Protein AF-A0A7J8W1J1-F1 (afdb_monomer)

Foldseek 3Di:
DVCVVPVPPPDDDDPVVVVVVVVVVVVVVVVVVVVVVVVVVVVVVVVVVVVVVVVVVVVVVVPPPDPPPPPPPPPPPPPPPDD

Sequence (83 aa):
MLEQVLPHSMLKAKPNLESRIKTLKRDWAIVYDMDRAIEKYAQTATDIIKEINVEDIATANNLKEGNNYHECENDVSLDEMDV

Radius of gyration: 38.27 Å; Cα contacts (8 Å, |Δi|>4): 13; chains: 1; bounding box: 87×14×105 Å

Secondary structure (DSSP, 8-state):
-HHHHSTTS-----HHHHHHHHHHHHHHHHHHHHHHHHHHHHHHHHHHHHHHHHHHHHHHTTSSS------------------

Mean predicted aligned error: 16.18 Å

Organism: NCBI:txid34286

Solvent-accessible surface area (backbone atoms only — not comparable to full-atom values): 5277 Å² total; per-residue (Å²): 111,60,48,76,78,40,68,85,68,80,54,79,68,54,71,76,51,50,53,49,53,55,50,52,56,51,56,50,50,54,53,54,52,50,54,55,50,53,53,50,53,55,51,52,53,50,52,52,53,52,52,51,60,54,53,54,54,61,54,59,70,68,71,77,80,82,80,81,75,77,76,78,77,78,82,80,77,80,74,80,79,83,130

Structure (mmCIF, N/CA/C/O backbone):
data_AF-A0A7J8W1J1-F1
#
_entry.id   AF-A0A7J8W1J1-F1
#
loop_
_atom_site.group_PDB
_atom_site.id
_atom_site.type_symbol
_atom_site.label_atom_id
_atom_site.label_alt_id
_atom_site.label_comp_id
_atom_site.label_asym_id
_atom_site.label_entity_id
_atom_site.label_seq_id
_atom_site.pdbx_PDB_ins_code
_atom_site.Cartn_x
_atom_site.Cartn_y
_atom_site.Cartn_z
_atom_site.occupancy
_atom_site.B_iso_or_equiv
_atom_site.auth_seq_id
_atom_site.auth_comp_id
_atom_site.auth_asym_id
_atom_site.auth_atom_id
_atom_site.pdbx_PDB_model_num
ATOM 1 N N . MET A 1 1 ? -16.840 5.391 18.071 1.00 74.25 1 MET A N 1
ATOM 2 C CA . MET A 1 1 ? -16.488 5.523 16.631 1.00 74.25 1 MET A CA 1
ATOM 3 C C . MET A 1 1 ? -17.337 4.623 15.740 1.00 74.25 1 MET A C 1
ATOM 5 O O . MET A 1 1 ? -17.780 5.085 14.698 1.00 74.25 1 MET A O 1
ATOM 9 N N . LEU A 1 2 ? -17.582 3.363 16.118 1.00 72.81 2 LEU A N 1
ATOM 10 C CA . LEU A 1 2 ? -18.368 2.440 15.284 1.00 72.81 2 LEU A CA 1
ATOM 11 C C . LEU A 1 2 ? -19.842 2.870 15.167 1.00 72.81 2 LEU A C 1
ATOM 13 O O . LEU A 1 2 ? -20.407 2.856 14.083 1.00 72.81 2 LEU A O 1
ATOM 17 N N . GLU A 1 3 ? -20.408 3.370 16.265 1.00 74.50 3 GLU A N 1
ATOM 18 C CA . GLU A 1 3 ? -21.774 3.909 16.348 1.00 74.50 3 GLU A CA 1
ATOM 19 C C . GLU A 1 3 ? -21.961 5.199 15.517 1.00 74.50 3 GLU A C 1
ATOM 21 O O . GLU A 1 3 ? -23.069 5.523 15.125 1.00 74.50 3 GLU A O 1
ATOM 26 N N . GLN A 1 4 ? -20.884 5.923 15.180 1.00 81.06 4 GLN A N 1
ATOM 27 C CA . GLN A 1 4 ? -20.949 7.066 14.251 1.00 81.06 4 GLN A CA 1
ATOM 28 C C . GLN A 1 4 ? -20.877 6.629 12.783 1.00 81.06 4 GLN A C 1
ATOM 30 O O . GLN A 1 4 ? -21.458 7.274 11.919 1.00 81.06 4 GLN A O 1
ATOM 35 N N . VAL A 1 5 ? -20.146 5.547 12.497 1.00 80.62 5 VAL A N 1
ATOM 36 C CA . VAL A 1 5 ? -20.001 4.997 11.139 1.00 80.62 5 VAL A CA 1
ATOM 37 C C . VAL A 1 5 ? -21.227 4.160 10.757 1.00 80.62 5 VAL A C 1
ATOM 39 O O . VAL A 1 5 ? -21.604 4.126 9.591 1.00 80.62 5 VAL A O 1
ATOM 42 N N . LEU A 1 6 ? -21.866 3.504 11.731 1.00 82.69 6 LEU A N 1
ATOM 43 C CA . LEU A 1 6 ? -23.046 2.653 11.551 1.00 82.69 6 LEU A CA 1
ATOM 44 C C . LEU A 1 6 ? -24.085 2.901 12.667 1.00 82.69 6 LEU A C 1
ATOM 46 O O . LEU A 1 6 ? -24.311 2.018 13.503 1.00 82.69 6 LEU A O 1
ATOM 50 N N . PRO A 1 7 ? -24.749 4.071 12.682 1.00 79.19 7 PRO A N 1
ATOM 51 C CA . PRO A 1 7 ? -25.626 4.498 13.782 1.00 79.19 7 PRO A CA 1
ATOM 52 C C . PRO A 1 7 ? -26.862 3.623 13.999 1.00 79.19 7 PRO A C 1
ATOM 54 O O . PRO A 1 7 ? -27.378 3.555 15.110 1.00 79.19 7 PRO A O 1
ATOM 57 N N . HIS A 1 8 ? -27.312 2.895 12.977 1.00 87.12 8 HIS A N 1
ATOM 58 C CA . HIS A 1 8 ? -28.495 2.029 13.065 1.00 87.12 8 HIS A CA 1
ATOM 59 C C . HIS A 1 8 ? -28.168 0.550 13.283 1.00 87.12 8 HIS A C 1
ATOM 61 O O . HIS A 1 8 ? -29.073 -0.268 13.397 1.00 87.12 8 HIS A O 1
ATOM 67 N N . SER A 1 9 ? -26.885 0.189 13.362 1.00 82.94 9 SER A N 1
ATOM 68 C CA . SER A 1 9 ? -26.478 -1.213 13.516 1.00 82.94 9 SER A CA 1
ATOM 69 C C . SER A 1 9 ? -26.707 -1.772 14.923 1.00 82.94 9 SER A C 1
ATOM 71 O O . SER A 1 9 ? -26.583 -2.976 15.119 1.00 82.94 9 SER A O 1
ATOM 73 N N . MET A 1 10 ? -26.997 -0.913 15.914 1.00 82.00 10 MET A N 1
ATOM 74 C CA . MET A 1 10 ? -27.026 -1.254 17.348 1.00 82.00 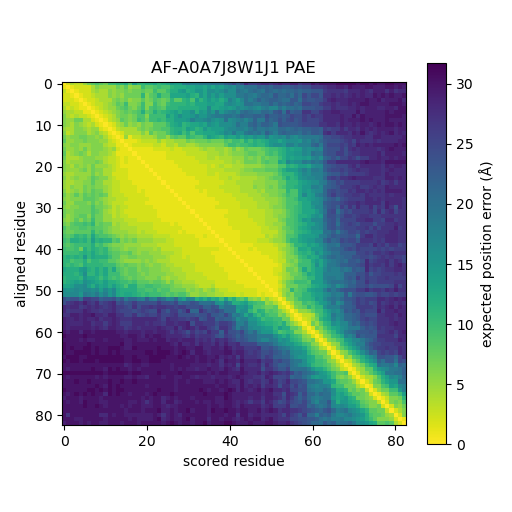10 MET A CA 1
ATOM 75 C C . MET A 1 10 ? -25.714 -1.887 17.866 1.00 82.00 10 MET A C 1
ATOM 77 O O . MET A 1 10 ? -25.655 -2.381 18.993 1.00 82.00 10 MET A O 1
ATOM 81 N N . LEU A 1 11 ? -24.639 -1.859 17.068 1.00 78.75 11 LEU A N 1
ATOM 82 C CA . LEU A 1 11 ? -23.344 -2.431 17.412 1.00 78.75 11 LEU A CA 1
ATOM 83 C C . LEU A 1 11 ? -22.548 -1.438 18.258 1.00 78.75 11 LEU A C 1
ATOM 85 O O . LEU A 1 11 ? -21.979 -0.469 17.754 1.00 78.75 11 LEU A O 1
ATOM 89 N N . LYS A 1 12 ? -22.444 -1.728 19.556 1.00 78.19 12 LYS A N 1
ATOM 90 C CA . LYS A 1 12 ? -21.482 -1.071 20.446 1.00 78.19 12 LYS A CA 1
ATOM 91 C C . LYS A 1 12 ? -20.225 -1.916 20.569 1.00 78.19 12 LYS A C 1
ATOM 93 O O . LYS A 1 12 ? -20.242 -3.020 21.109 1.00 78.19 12 LYS A O 1
ATOM 98 N N . ALA A 1 13 ? -19.113 -1.376 20.088 1.00 79.69 13 ALA A N 1
ATOM 99 C CA . ALA A 1 13 ? -17.808 -1.964 20.328 1.00 79.69 13 ALA A CA 1
ATOM 100 C C . ALA A 1 13 ? -17.323 -1.599 21.737 1.00 79.69 13 ALA A C 1
ATOM 102 O O . ALA A 1 13 ? -17.431 -0.454 22.175 1.00 7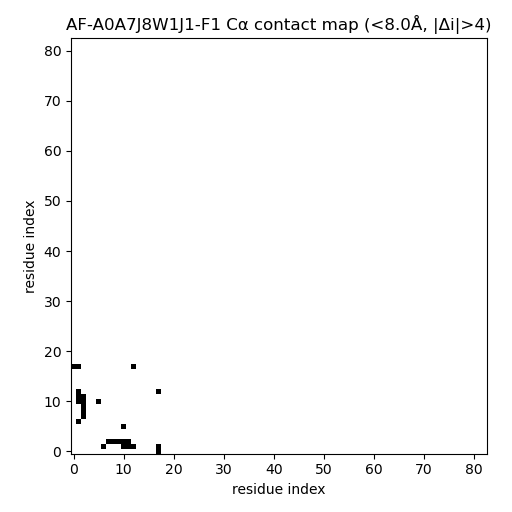9.69 13 ALA A O 1
ATOM 103 N N . LYS A 1 14 ? -16.749 -2.573 22.449 1.00 86.31 14 LYS A N 1
ATOM 104 C CA . LYS A 1 14 ? -16.015 -2.295 23.690 1.00 86.31 14 LYS A CA 1
ATOM 105 C C . LYS A 1 14 ? -14.816 -1.374 23.384 1.00 86.31 14 LYS A C 1
ATOM 107 O O . LYS A 1 14 ? -14.238 -1.502 22.301 1.00 86.31 14 LYS A O 1
ATOM 112 N N . PRO A 1 15 ? -14.371 -0.509 24.316 1.00 83.00 15 PRO A N 1
ATOM 113 C CA . PRO A 1 15 ? -13.285 0.447 24.058 1.00 83.00 15 PRO A CA 1
ATOM 114 C C . PRO A 1 15 ? -11.988 -0.188 23.527 1.00 83.00 15 PRO A C 1
ATOM 116 O O . PRO A 1 15 ? -11.328 0.364 22.649 1.00 83.00 15 PRO A O 1
ATOM 119 N N . ASN A 1 16 ? -11.647 -1.390 24.001 1.00 87.44 16 ASN A N 1
ATOM 120 C CA . ASN A 1 16 ? -10.485 -2.155 23.540 1.00 87.44 16 ASN A CA 1
ATOM 121 C C . ASN A 1 16 ? -10.634 -2.708 22.108 1.00 87.44 16 ASN A C 1
ATOM 123 O O . ASN A 1 16 ? -9.637 -3.012 21.461 1.00 87.44 16 ASN A O 1
ATOM 127 N N . LEU A 1 17 ? -11.863 -2.879 21.616 1.00 89.06 17 LEU A N 1
ATOM 128 C CA . LEU A 1 17 ? -12.136 -3.257 20.230 1.00 89.06 17 LEU A CA 1
ATOM 129 C C . LEU A 1 17 ? -12.105 -2.029 19.320 1.00 89.06 17 LEU A C 1
ATOM 131 O O . LEU A 1 17 ? -11.537 -2.105 18.234 1.00 89.06 17 LEU A O 1
ATOM 135 N N . GLU A 1 18 ? -12.639 -0.888 19.768 1.00 87.44 18 GLU A N 1
ATOM 136 C CA . GLU A 1 18 ? -12.562 0.363 19.002 1.00 87.44 18 GLU A CA 1
ATOM 137 C C . GLU A 1 18 ? -11.112 0.783 18.736 1.00 87.44 18 GLU A C 1
ATOM 139 O O . GLU A 1 18 ? -10.779 1.149 17.606 1.00 87.44 18 GLU A O 1
ATOM 144 N N . SER A 1 19 ? -10.233 0.683 19.740 1.00 89.50 19 SER A N 1
ATOM 145 C CA . SER A 1 19 ? -8.811 1.002 19.566 1.00 89.50 19 SER A CA 1
ATOM 146 C C . SER A 1 19 ? -8.134 0.071 18.555 1.00 89.50 19 SER A C 1
ATOM 148 O O . SER A 1 19 ? -7.430 0.551 17.668 1.00 89.50 19 SER A O 1
ATOM 150 N N . ARG A 1 20 ? -8.411 -1.239 18.618 1.00 94.31 20 ARG A N 1
ATOM 151 C CA . ARG A 1 20 ? -7.880 -2.233 17.670 1.00 94.31 20 ARG A CA 1
ATOM 152 C C . ARG A 1 20 ? -8.364 -1.993 16.243 1.00 94.31 20 ARG A C 1
ATOM 154 O O . ARG A 1 20 ? -7.548 -2.002 15.330 1.00 94.31 20 ARG A O 1
ATOM 161 N N . ILE A 1 21 ? -9.657 -1.726 16.048 1.00 91.31 21 ILE A N 1
ATOM 162 C CA . ILE A 1 21 ? -10.222 -1.396 14.728 1.00 91.31 21 ILE A CA 1
ATOM 163 C C . ILE A 1 21 ? -9.556 -0.136 14.166 1.00 91.31 21 ILE A C 1
ATOM 165 O O . ILE A 1 21 ? -9.223 -0.079 12.983 1.00 91.31 21 ILE A O 1
ATOM 169 N N . LYS A 1 22 ? -9.321 0.872 15.013 1.00 90.38 22 LYS A N 1
ATOM 170 C CA . LYS A 1 22 ? -8.654 2.112 14.606 1.00 90.38 22 LYS A CA 1
ATOM 171 C C . LYS A 1 22 ? -7.208 1.873 14.166 1.00 90.38 22 LYS A C 1
ATOM 173 O O . LYS A 1 22 ? -6.774 2.501 13.205 1.00 90.38 22 LYS A O 1
ATOM 178 N N . THR A 1 23 ? -6.470 1.004 14.857 1.00 95.88 23 THR A N 1
ATOM 179 C CA . THR A 1 23 ? -5.107 0.615 14.464 1.00 95.88 23 THR A CA 1
ATOM 180 C C . THR A 1 23 ? -5.121 -0.162 13.152 1.00 95.88 23 THR A C 1
ATOM 182 O O . THR A 1 23 ? -4.499 0.281 12.196 1.00 95.88 23 THR A O 1
ATOM 185 N N . LEU A 1 24 ? -5.953 -1.204 13.043 1.00 96.38 24 LEU A N 1
ATOM 186 C CA . LEU A 1 24 ? -6.077 -2.008 11.821 1.00 96.38 24 LEU A CA 1
ATOM 187 C C . LEU A 1 24 ? -6.435 -1.168 10.592 1.00 96.38 24 LEU A C 1
ATOM 189 O O . LEU A 1 24 ? -5.886 -1.380 9.518 1.00 96.38 24 LEU A O 1
ATOM 193 N N . LYS A 1 25 ? -7.325 -0.180 10.741 1.00 95.25 25 LYS A N 1
ATOM 194 C CA . LYS A 1 25 ? -7.685 0.722 9.642 1.00 95.25 25 LYS A CA 1
ATOM 195 C C . LYS A 1 25 ? -6.494 1.557 9.152 1.00 95.25 25 LYS A C 1
ATOM 197 O O . LYS A 1 25 ? -6.423 1.852 7.963 1.00 95.25 25 LYS A O 1
ATOM 202 N N . ARG A 1 26 ? -5.589 1.963 10.049 1.00 96.38 26 ARG A N 1
ATOM 203 C CA . ARG A 1 26 ? -4.377 2.708 9.672 1.00 96.38 26 ARG A CA 1
ATOM 204 C C . ARG A 1 26 ? -3.363 1.800 8.997 1.00 96.38 26 ARG A C 1
ATOM 206 O O . ARG A 1 26 ? -2.871 2.161 7.938 1.00 96.38 26 ARG A O 1
ATOM 213 N N . ASP A 1 27 ? -3.118 0.629 9.570 1.00 97.94 27 ASP A N 1
ATOM 214 C CA . ASP A 1 27 ? -2.163 -0.334 9.017 1.00 97.94 27 ASP A CA 1
ATOM 215 C C . ASP A 1 27 ? -2.605 -0.796 7.622 1.00 97.94 27 ASP A C 1
ATOM 217 O O . ASP A 1 27 ? -1.803 -0.834 6.692 1.00 97.94 27 ASP A O 1
ATOM 221 N N . TRP A 1 28 ? -3.908 -1.038 7.439 1.00 98.00 28 TRP A N 1
ATOM 222 C CA . TRP A 1 28 ? -4.485 -1.355 6.133 1.00 98.00 28 TRP A CA 1
ATOM 223 C C . TRP A 1 28 ? -4.269 -0.244 5.103 1.00 98.00 28 TRP A C 1
ATOM 225 O O . TRP A 1 28 ? -3.936 -0.531 3.959 1.00 98.00 28 TRP A O 1
ATOM 235 N N . ALA A 1 29 ? -4.436 1.024 5.494 1.00 97.75 29 ALA A N 1
ATOM 236 C CA . ALA A 1 29 ? -4.200 2.145 4.587 1.00 97.75 29 ALA A CA 1
ATOM 237 C C . ALA A 1 29 ? -2.740 2.189 4.109 1.00 97.75 29 ALA A C 1
ATOM 239 O O . ALA A 1 29 ? -2.496 2.439 2.933 1.00 97.75 29 ALA A O 1
ATOM 240 N N . ILE A 1 30 ? -1.786 1.876 4.993 1.00 98.06 30 ILE A N 1
ATOM 241 C CA . ILE A 1 30 ? -0.360 1.808 4.646 1.00 98.06 30 ILE A CA 1
ATOM 242 C C . ILE A 1 30 ? -0.110 0.696 3.620 1.00 98.06 30 ILE A C 1
ATOM 244 O O . ILE A 1 30 ? 0.536 0.944 2.605 1.00 98.06 30 ILE A O 1
ATOM 248 N N . VAL A 1 31 ? -0.651 -0.506 3.848 1.00 98.06 31 VAL A N 1
ATOM 249 C CA . VAL A 1 31 ? -0.532 -1.633 2.900 1.00 98.06 31 VAL A CA 1
ATOM 250 C C . VAL A 1 31 ? -1.139 -1.280 1.547 1.00 98.06 31 VAL A C 1
ATOM 252 O O . VAL A 1 31 ? -0.479 -1.415 0.523 1.00 98.06 31 VAL A O 1
ATOM 255 N N . TYR A 1 32 ? -2.353 -0.734 1.548 1.00 97.75 32 TYR A N 1
ATOM 256 C CA . TYR A 1 32 ? -3.042 -0.342 0.323 1.00 97.75 32 TYR A CA 1
ATOM 257 C C . TYR A 1 32 ? -2.275 0.722 -0.480 1.00 97.75 32 TYR A C 1
ATOM 259 O O . TYR A 1 32 ? -2.241 0.684 -1.711 1.00 97.75 32 TYR A O 1
ATOM 267 N N . ASP A 1 33 ? -1.644 1.682 0.198 1.00 98.06 33 ASP A N 1
ATOM 268 C CA . ASP A 1 33 ? -0.822 2.698 -0.456 1.00 98.06 33 ASP A CA 1
ATOM 269 C C . ASP A 1 33 ? 0.465 2.112 -1.052 1.00 98.06 33 ASP A C 1
ATOM 271 O O . ASP A 1 33 ? 0.859 2.519 -2.149 1.00 98.06 33 ASP A O 1
ATOM 275 N N . MET A 1 34 ? 1.089 1.143 -0.374 1.00 97.75 34 MET A N 1
ATOM 276 C CA . MET A 1 34 ? 2.255 0.423 -0.896 1.00 97.75 34 MET A CA 1
ATOM 277 C C . MET A 1 34 ? 1.901 -0.408 -2.131 1.00 97.75 34 MET A C 1
ATOM 279 O O . MET A 1 34 ? 2.582 -0.285 -3.148 1.00 97.75 34 MET A O 1
ATOM 283 N N . ASP A 1 35 ? 0.816 -1.182 -2.083 1.00 97.88 35 ASP A N 1
ATOM 284 C CA . ASP A 1 35 ? 0.365 -1.996 -3.218 1.00 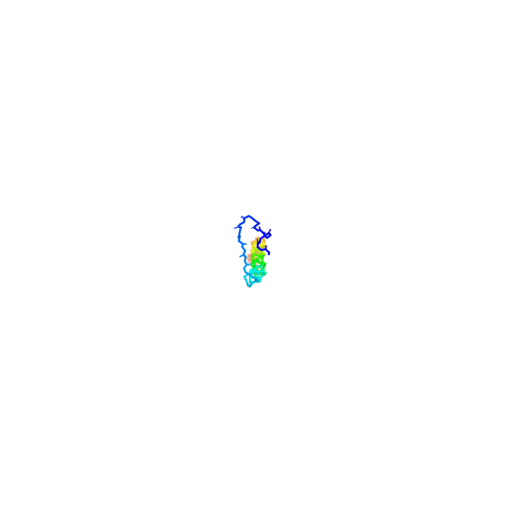97.88 35 ASP A CA 1
ATOM 285 C C . ASP A 1 35 ? 0.086 -1.121 -4.447 1.00 97.88 35 ASP A C 1
ATOM 287 O O . ASP A 1 35 ? 0.568 -1.399 -5.548 1.00 97.88 35 ASP A O 1
ATOM 291 N N . ARG A 1 36 ? -0.598 0.015 -4.246 1.00 97.19 36 ARG A N 1
ATOM 292 C CA . ARG A 1 36 ? -0.852 0.992 -5.314 1.00 97.19 36 ARG A CA 1
ATOM 293 C C . ARG A 1 36 ? 0.437 1.597 -5.878 1.00 97.19 36 ARG A C 1
ATOM 295 O O . ARG A 1 36 ? 0.491 1.938 -7.059 1.00 97.19 36 ARG A O 1
ATOM 302 N N . ALA A 1 37 ? 1.466 1.791 -5.055 1.00 97.25 37 ALA A N 1
ATOM 303 C CA . ALA A 1 37 ? 2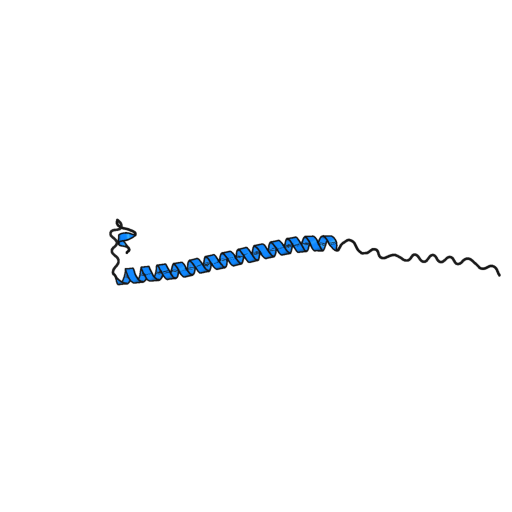.760 2.268 -5.533 1.00 97.25 37 ALA A CA 1
ATOM 304 C C . ALA A 1 37 ? 3.464 1.203 -6.388 1.00 97.25 37 ALA A C 1
ATOM 306 O O . ALA A 1 37 ? 3.966 1.527 -7.463 1.00 97.25 37 ALA A O 1
ATOM 307 N N . ILE A 1 38 ? 3.449 -0.059 -5.952 1.00 96.56 38 ILE A N 1
ATOM 308 C CA . ILE A 1 38 ? 4.035 -1.190 -6.688 1.00 96.56 38 ILE A CA 1
ATOM 309 C C . ILE A 1 38 ? 3.377 -1.346 -8.062 1.00 96.56 38 ILE A C 1
ATOM 311 O O . ILE A 1 38 ? 4.080 -1.474 -9.065 1.00 96.56 38 ILE A O 1
ATOM 315 N N . GLU A 1 39 ? 2.048 -1.263 -8.126 1.00 96.31 39 GLU A 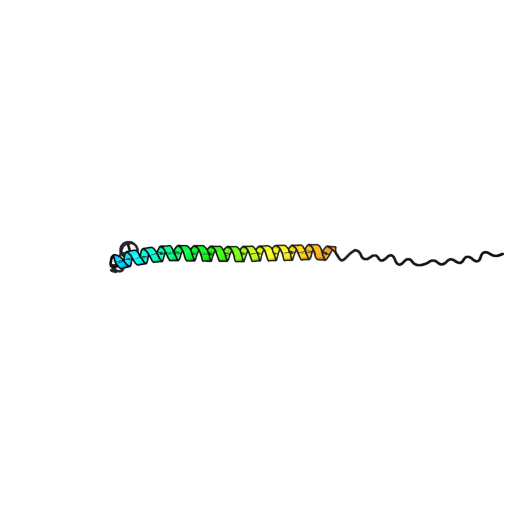N 1
ATOM 316 C CA . GLU A 1 39 ? 1.305 -1.321 -9.389 1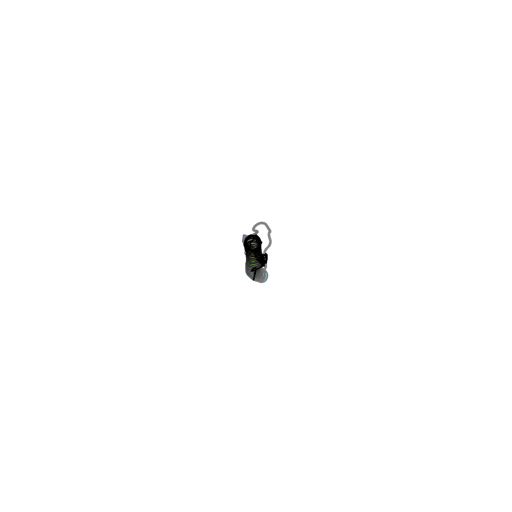.00 96.31 39 GLU A CA 1
ATOM 317 C C . GLU A 1 39 ? 1.762 -0.230 -10.372 1.00 96.31 39 GLU A C 1
ATOM 319 O O . GLU A 1 39 ? 2.018 -0.507 -11.545 1.00 96.31 39 GLU A O 1
ATOM 324 N N . LYS A 1 40 ? 1.962 1.004 -9.888 1.00 97.06 40 LYS A N 1
ATOM 325 C CA . LYS A 1 40 ? 2.480 2.102 -10.720 1.00 97.06 40 LYS A CA 1
ATOM 326 C C . LYS A 1 40 ? 3.878 1.817 -11.254 1.00 97.06 40 LYS A C 1
ATOM 328 O O . LYS A 1 40 ? 4.121 2.055 -12.433 1.00 97.06 40 LYS A O 1
ATOM 333 N N . TYR A 1 41 ? 4.781 1.300 -10.422 1.00 94.88 41 TYR A N 1
ATOM 334 C CA . TYR A 1 41 ? 6.128 0.944 -10.874 1.00 94.88 41 TYR A CA 1
ATOM 335 C C . TYR A 1 41 ? 6.102 -0.142 -11.956 1.00 94.88 41 TYR A C 1
ATOM 337 O O . TYR A 1 41 ? 6.849 -0.045 -12.930 1.00 94.88 41 TYR A O 1
ATOM 345 N N . ALA A 1 42 ? 5.221 -1.140 -11.828 1.00 94.50 42 ALA A N 1
ATOM 346 C CA . ALA A 1 42 ? 5.048 -2.179 -12.842 1.00 94.50 42 ALA A CA 1
ATOM 347 C C . ALA A 1 42 ? 4.539 -1.609 -14.180 1.00 94.50 42 ALA A C 1
ATOM 349 O O . ALA A 1 42 ? 5.040 -1.983 -15.246 1.00 94.50 42 ALA A O 1
ATOM 350 N N . GLN A 1 43 ? 3.592 -0.664 -14.131 1.00 95.56 43 GLN A N 1
ATOM 351 C CA . GLN A 1 43 ? 3.108 0.031 -15.324 1.00 95.56 43 GLN A CA 1
ATOM 352 C C . GLN A 1 43 ? 4.222 0.860 -15.978 1.00 95.56 43 GLN A C 1
ATOM 354 O O . GLN A 1 43 ? 4.461 0.705 -17.173 1.00 95.56 43 GLN A O 1
ATOM 359 N N . THR A 1 44 ? 4.975 1.645 -15.198 1.00 95.75 44 THR A N 1
ATOM 360 C CA . THR A 1 44 ? 6.120 2.420 -15.705 1.00 95.75 44 THR A CA 1
ATOM 361 C C . THR A 1 44 ? 7.162 1.528 -16.380 1.00 95.75 44 THR A C 1
ATOM 363 O O . THR A 1 44 ? 7.621 1.850 -17.471 1.00 95.75 44 THR A O 1
ATOM 366 N N . ALA A 1 45 ? 7.518 0.390 -15.777 1.00 94.56 45 ALA A N 1
ATOM 367 C CA . ALA A 1 45 ? 8.469 -0.542 -16.382 1.00 94.56 45 ALA A CA 1
ATOM 368 C C . ALA A 1 45 ? 7.957 -1.095 -17.723 1.00 94.56 45 ALA A C 1
ATOM 370 O O . ALA A 1 45 ? 8.713 -1.197 -18.687 1.00 94.56 45 ALA A O 1
ATOM 371 N N . THR A 1 46 ? 6.662 -1.408 -17.799 1.00 94.94 46 THR A N 1
ATOM 372 C CA . THR A 1 46 ? 6.023 -1.873 -19.037 1.00 94.94 46 THR A CA 1
ATOM 373 C C . THR A 1 46 ? 6.045 -0.800 -20.122 1.00 94.94 46 THR A C 1
ATOM 375 O O . THR A 1 46 ? 6.296 -1.113 -21.286 1.00 94.94 46 THR A O 1
ATOM 378 N N . ASP A 1 47 ? 5.788 0.453 -19.755 1.00 93.44 47 ASP A N 1
ATOM 379 C CA . ASP A 1 47 ? 5.779 1.575 -20.693 1.00 93.44 47 ASP A CA 1
ATOM 380 C C . ASP A 1 47 ? 7.190 1.843 -21.247 1.00 93.44 47 ASP A C 1
ATOM 382 O O . ASP A 1 47 ? 7.341 1.952 -22.462 1.00 93.44 47 ASP A O 1
ATOM 386 N N . ILE A 1 48 ? 8.228 1.792 -20.399 1.00 92.81 48 ILE A N 1
ATOM 387 C CA . ILE A 1 48 ? 9.639 1.900 -20.821 1.00 92.81 48 ILE A CA 1
ATOM 388 C C . ILE A 1 48 ? 10.021 0.769 -21.788 1.00 92.81 48 ILE A C 1
ATOM 390 O O . ILE A 1 48 ? 10.622 1.018 -22.828 1.00 92.81 48 ILE A O 1
ATOM 394 N N . ILE A 1 49 ? 9.662 -0.485 -21.481 1.00 92.06 49 ILE A N 1
ATOM 395 C CA . ILE A 1 49 ? 9.974 -1.627 -22.361 1.00 92.06 49 ILE A CA 1
ATOM 396 C C . ILE A 1 49 ? 9.308 -1.460 -23.733 1.00 92.06 49 ILE A C 1
ATOM 398 O O . ILE A 1 49 ? 9.908 -1.784 -24.758 1.00 92.06 49 ILE A O 1
ATOM 402 N N . LYS A 1 50 ? 8.065 -0.968 -23.775 1.00 88.88 50 LYS A N 1
ATOM 403 C CA . LYS A 1 50 ? 7.373 -0.691 -25.042 1.00 88.88 50 LYS A CA 1
ATOM 404 C C . LYS A 1 50 ? 8.074 0.403 -25.841 1.00 88.88 50 LYS A C 1
ATOM 406 O O . LYS A 1 50 ? 8.200 0.244 -27.049 1.00 88.88 50 LYS A O 1
ATOM 411 N N . GLU A 1 51 ? 8.516 1.472 -25.187 1.00 88.44 51 GLU A N 1
ATOM 412 C CA . GLU A 1 51 ? 9.242 2.577 -25.822 1.00 88.44 51 GLU A CA 1
ATOM 413 C C . GLU A 1 51 ? 10.566 2.099 -26.435 1.00 88.44 51 GLU A C 1
ATOM 415 O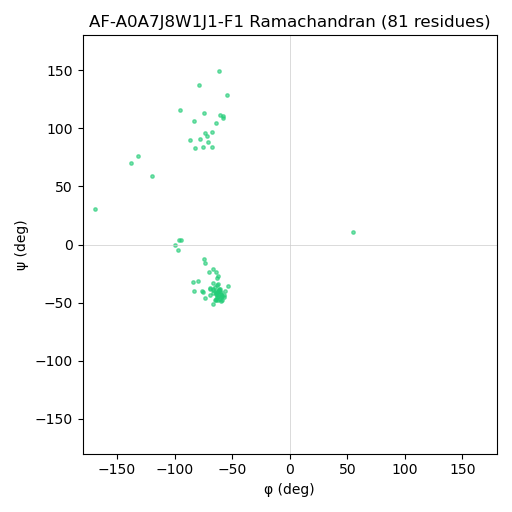 O . GLU A 1 51 ? 10.789 2.299 -27.628 1.00 88.44 51 GLU A O 1
ATOM 420 N N . ILE A 1 52 ? 11.361 1.332 -25.680 1.00 85.44 52 ILE A N 1
ATOM 421 C CA . ILE A 1 52 ? 12.616 0.732 -26.168 1.00 85.44 52 ILE A CA 1
ATOM 422 C C . ILE A 1 52 ? 12.360 -0.188 -27.372 1.00 85.44 52 ILE A C 1
ATOM 424 O O . ILE A 1 52 ? 13.013 -0.061 -28.404 1.00 85.44 52 ILE A O 1
ATOM 428 N N . ASN A 1 53 ? 11.363 -1.078 -27.291 1.00 77.00 53 ASN A N 1
ATOM 429 C CA . ASN A 1 53 ? 11.039 -1.984 -28.399 1.00 77.00 53 ASN A CA 1
ATOM 430 C C . ASN A 1 53 ? 10.589 -1.241 -29.676 1.00 77.00 53 ASN A C 1
ATOM 432 O O . ASN A 1 53 ? 10.736 -1.777 -30.773 1.00 77.00 53 ASN A O 1
ATOM 436 N N . VAL A 1 54 ? 10.022 -0.036 -29.562 1.00 69.38 54 VAL A N 1
ATOM 437 C CA . VAL A 1 54 ? 9.665 0.809 -30.715 1.00 69.38 54 VAL A CA 1
ATOM 438 C C . VAL A 1 54 ? 10.910 1.479 -31.312 1.00 69.38 54 VAL A C 1
ATOM 440 O O . VAL A 1 54 ? 11.045 1.526 -32.538 1.00 69.38 54 VAL A O 1
ATOM 443 N N . GLU A 1 55 ? 11.839 1.945 -30.474 1.00 61.53 55 GLU A N 1
ATOM 444 C CA . GLU A 1 55 ? 13.104 2.565 -30.901 1.00 61.53 55 GLU A CA 1
ATOM 445 C C . GLU A 1 55 ? 14.087 1.565 -31.544 1.00 61.53 55 GLU A C 1
ATOM 447 O O . GLU A 1 55 ? 14.717 1.877 -32.563 1.00 61.53 55 GLU A O 1
ATOM 452 N N . ASP A 1 56 ? 14.176 0.335 -31.032 1.00 57.28 56 ASP A N 1
ATOM 453 C CA . ASP A 1 56 ? 15.060 -0.705 -31.582 1.00 57.28 56 ASP A CA 1
ATOM 454 C C . ASP A 1 56 ? 14.624 -1.161 -32.991 1.00 57.28 56 ASP A C 1
ATOM 456 O O . ASP A 1 56 ? 15.466 -1.432 -33.854 1.00 57.28 56 ASP A O 1
ATOM 460 N N . ILE A 1 57 ? 13.315 -1.164 -33.285 1.00 57.78 57 ILE A N 1
ATOM 461 C CA . ILE A 1 57 ? 12.786 -1.410 -34.642 1.00 57.78 57 ILE A CA 1
ATOM 462 C C . ILE A 1 57 ? 13.171 -0.265 -35.593 1.00 57.78 57 ILE A C 1
ATOM 464 O O . ILE A 1 57 ? 13.527 -0.517 -36.749 1.00 57.78 57 ILE A O 1
ATOM 468 N N . ALA A 1 58 ? 13.135 0.989 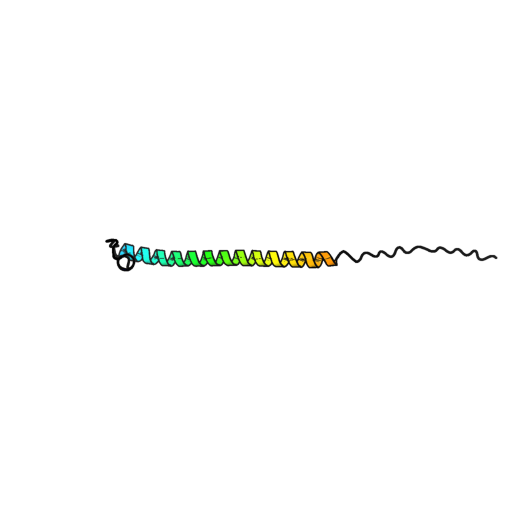-35.130 1.00 56.41 58 ALA A N 1
ATOM 469 C CA . ALA A 1 58 ? 13.528 2.142 -35.942 1.00 56.41 58 ALA A CA 1
ATOM 470 C C . ALA A 1 58 ? 15.025 2.106 -36.304 1.00 56.41 58 ALA A C 1
ATOM 472 O O . ALA A 1 58 ? 15.398 2.429 -37.434 1.00 56.41 58 ALA A O 1
ATOM 473 N N . THR A 1 59 ? 15.879 1.641 -35.390 1.00 54.00 59 THR A N 1
ATOM 474 C CA . THR A 1 59 ? 17.328 1.520 -35.622 1.00 54.00 59 THR A CA 1
ATOM 475 C C . THR A 1 59 ? 17.673 0.325 -36.520 1.00 54.00 59 THR A C 1
ATOM 477 O O . THR A 1 59 ? 18.471 0.463 -37.450 1.00 54.00 59 THR A O 1
ATOM 480 N N . ALA A 1 60 ? 17.020 -0.830 -36.335 1.00 53.28 60 ALA A N 1
ATOM 481 C CA . ALA A 1 60 ? 17.243 -2.021 -37.165 1.00 53.28 60 ALA A CA 1
ATOM 482 C C . ALA A 1 60 ? 16.858 -1.823 -38.646 1.00 53.28 60 ALA A C 1
ATOM 484 O O . ALA A 1 60 ? 17.469 -2.427 -39.531 1.00 53.28 60 ALA A O 1
ATOM 485 N N . ASN A 1 61 ? 15.885 -0.952 -38.935 1.00 57.19 61 ASN A N 1
ATOM 486 C CA . ASN A 1 61 ? 15.484 -0.636 -40.309 1.00 57.19 61 ASN A CA 1
ATOM 487 C C . ASN A 1 61 ? 16.496 0.248 -41.063 1.00 57.19 61 ASN A C 1
ATOM 489 O O . ASN A 1 61 ? 16.451 0.280 -42.288 1.00 57.19 61 ASN A O 1
ATOM 493 N N . ASN A 1 62 ? 17.434 0.907 -40.370 1.00 58.75 62 ASN A N 1
ATOM 494 C CA . ASN A 1 62 ? 18.475 1.739 -40.991 1.00 58.75 62 ASN A CA 1
ATOM 495 C C . ASN A 1 62 ? 19.827 1.014 -41.176 1.00 58.75 62 ASN A C 1
ATOM 497 O O . ASN A 1 62 ? 20.738 1.574 -41.777 1.00 58.75 62 ASN A O 1
ATOM 501 N N . LEU A 1 63 ? 19.982 -0.230 -40.699 1.00 53.31 63 LEU A N 1
ATOM 502 C CA . LEU A 1 63 ? 21.228 -1.013 -40.831 1.00 53.31 63 LEU A CA 1
ATOM 503 C C . LEU A 1 63 ? 21.224 -1.981 -42.035 1.00 53.31 63 LEU A C 1
ATOM 505 O O . LEU A 1 63 ? 22.159 -2.755 -42.213 1.00 53.31 63 LEU A O 1
ATOM 509 N N . LYS A 1 64 ? 20.177 -1.979 -42.869 1.00 56.09 64 LYS A N 1
ATOM 510 C CA . LYS A 1 64 ? 20.060 -2.899 -44.020 1.00 56.09 64 LYS A CA 1
ATOM 511 C C . LYS A 1 64 ? 20.549 -2.346 -45.362 1.00 56.09 64 LYS A C 1
ATOM 513 O O . LYS A 1 64 ? 20.451 -3.060 -46.353 1.00 56.09 64 LYS A O 1
ATOM 518 N N . GLU A 1 65 ? 21.107 -1.139 -45.418 1.00 59.28 65 GLU A N 1
ATOM 519 C CA . GLU A 1 65 ? 21.500 -0.518 -46.689 1.00 59.28 65 GLU A CA 1
ATOM 520 C C . GLU A 1 65 ? 22.924 0.048 -46.626 1.00 59.28 65 GLU A C 1
ATOM 522 O O . GLU A 1 65 ? 23.146 1.244 -46.474 1.00 59.28 65 GLU A O 1
ATOM 527 N N . GLY A 1 66 ? 23.917 -0.843 -46.691 1.00 56.56 66 GLY A N 1
ATOM 528 C CA . GLY A 1 66 ? 25.322 -0.438 -46.621 1.00 56.56 66 GLY A CA 1
ATOM 529 C C . GLY A 1 66 ? 26.340 -1.520 -46.972 1.00 56.56 66 GLY A C 1
ATOM 530 O O . GLY A 1 66 ? 27.440 -1.494 -46.435 1.00 56.56 66 GLY A O 1
ATOM 531 N N . ASN A 1 67 ? 26.008 -2.467 -47.857 1.00 56.34 67 ASN A N 1
ATOM 532 C CA . ASN A 1 67 ? 26.952 -3.493 -48.318 1.00 56.34 67 ASN A CA 1
ATOM 533 C C . ASN A 1 67 ? 27.141 -3.391 -49.838 1.00 56.34 67 ASN A C 1
ATOM 535 O O . ASN A 1 67 ? 26.861 -4.345 -50.561 1.00 56.34 67 ASN A O 1
ATOM 539 N N . ASN A 1 68 ? 27.596 -2.243 -50.344 1.00 60.88 68 ASN A N 1
ATOM 540 C CA . ASN A 1 68 ? 28.155 -2.200 -51.695 1.00 60.88 68 ASN A CA 1
ATOM 541 C C . ASN A 1 68 ? 29.614 -2.668 -51.616 1.00 60.88 68 ASN A C 1
ATOM 543 O O . ASN A 1 68 ? 30.532 -1.857 -51.485 1.00 60.88 68 ASN A O 1
ATOM 547 N N . TYR A 1 69 ? 29.823 -3.986 -51.615 1.00 58.56 69 TYR A N 1
ATOM 548 C CA . TYR A 1 69 ? 31.132 -4.524 -51.960 1.00 58.56 69 TYR A CA 1
ATOM 549 C C . TYR A 1 69 ? 31.372 -4.153 -53.419 1.00 58.56 69 TYR A C 1
ATOM 551 O O . TYR A 1 69 ? 30.755 -4.731 -54.308 1.00 58.56 69 TYR A O 1
ATOM 559 N N . HIS A 1 70 ? 32.229 -3.160 -53.654 1.00 64.19 70 HIS A N 1
ATOM 560 C CA . HIS A 1 70 ? 32.683 -2.855 -54.999 1.00 64.19 70 HIS A CA 1
ATOM 561 C C . HIS A 1 70 ? 33.534 -4.042 -55.449 1.00 64.19 70 HIS A C 1
ATOM 563 O O . HIS A 1 70 ? 34.697 -4.182 -55.068 1.00 64.19 70 HIS A O 1
ATOM 569 N N . GLU A 1 71 ? 32.909 -4.948 -56.191 1.00 64.38 71 GLU A N 1
ATOM 570 C CA . GLU A 1 71 ? 33.601 -5.967 -56.957 1.00 64.38 71 GLU A CA 1
ATOM 571 C C . GLU A 1 71 ? 34.526 -5.208 -57.912 1.00 64.38 71 GLU A C 1
ATOM 573 O O . GLU A 1 71 ? 34.085 -4.434 -58.763 1.00 64.38 71 GLU A O 1
ATOM 578 N N . CYS A 1 72 ? 35.827 -5.282 -57.639 1.00 58.91 72 CYS A N 1
ATOM 579 C CA . CYS A 1 72 ? 36.845 -4.715 -58.501 1.00 58.91 72 CYS A CA 1
ATOM 580 C C . CYS A 1 72 ? 36.983 -5.704 -59.656 1.00 58.91 72 CYS A C 1
ATOM 582 O O . CYS A 1 72 ? 37.713 -6.691 -59.547 1.00 58.91 72 CYS A O 1
ATOM 584 N N . GLU A 1 73 ? 36.209 -5.495 -60.719 1.00 62.88 73 GLU A N 1
ATOM 585 C CA . GLU A 1 73 ? 36.435 -6.185 -61.983 1.00 62.88 73 GLU A CA 1
ATOM 586 C C . GLU A 1 73 ? 37.842 -5.798 -62.456 1.00 62.88 73 GLU A C 1
ATOM 588 O O . GLU A 1 73 ? 38.144 -4.636 -62.727 1.00 62.88 73 GLU A O 1
ATOM 593 N N . ASN A 1 74 ? 38.754 -6.770 -62.437 1.00 56.31 74 ASN A N 1
ATOM 594 C CA . ASN A 1 74 ? 40.080 -6.604 -63.006 1.00 56.31 74 ASN A CA 1
ATOM 595 C C . ASN A 1 74 ? 39.931 -6.597 -64.527 1.00 56.31 74 ASN A C 1
ATOM 597 O O . ASN A 1 74 ? 39.982 -7.657 -65.154 1.00 56.31 74 ASN A O 1
ATOM 601 N N . ASP A 1 75 ? 39.806 -5.413 -65.118 1.00 59.72 75 ASP A N 1
ATOM 602 C CA . ASP A 1 75 ? 40.066 -5.227 -66.541 1.00 59.72 75 ASP A CA 1
ATOM 603 C C . ASP A 1 75 ? 41.569 -5.426 -66.788 1.00 59.72 75 ASP A C 1
ATOM 605 O O . ASP A 1 75 ? 42.375 -4.496 -66.792 1.00 59.72 75 ASP A O 1
ATOM 609 N N . VAL A 1 76 ? 41.968 -6.689 -66.951 1.00 59.50 76 VAL A N 1
ATOM 610 C CA . VAL A 1 76 ? 43.249 -7.061 -67.552 1.00 59.50 76 VAL A CA 1
ATOM 611 C C . VAL A 1 76 ? 43.145 -6.747 -69.041 1.00 59.50 76 VAL A C 1
ATOM 613 O O . VAL A 1 76 ? 42.771 -7.598 -69.845 1.00 59.50 76 VAL A O 1
ATOM 616 N N . SER A 1 77 ? 43.485 -5.523 -69.426 1.00 65.00 77 SER A N 1
ATOM 617 C CA . SER A 1 77 ? 43.901 -5.236 -70.7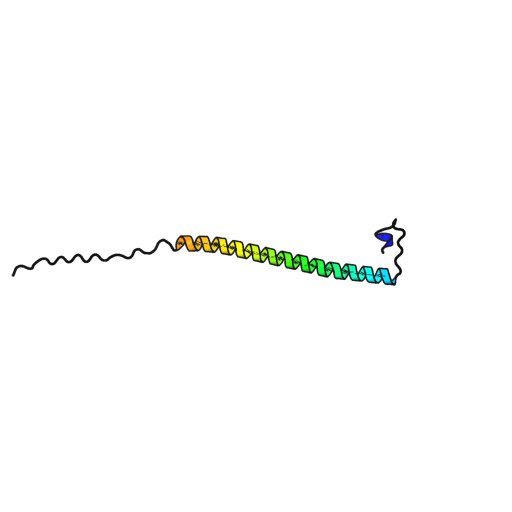95 1.00 65.00 77 SER A CA 1
ATOM 618 C C . SER A 1 77 ? 45.405 -5.494 -70.905 1.00 65.00 77 SER A C 1
ATOM 620 O O . SER A 1 77 ? 46.241 -4.630 -70.652 1.00 65.00 77 SER A O 1
ATOM 622 N N . LEU A 1 78 ? 45.759 -6.734 -71.256 1.00 61.09 78 LEU A N 1
ATOM 623 C CA . LEU A 1 78 ? 47.058 -7.033 -71.855 1.00 61.09 78 LEU A CA 1
ATOM 624 C C . LEU A 1 78 ? 46.997 -6.559 -73.308 1.00 61.09 78 LEU A C 1
ATOM 626 O O . LEU A 1 78 ? 46.670 -7.344 -74.192 1.00 61.09 78 LEU A O 1
ATOM 630 N N . ASP A 1 79 ? 47.245 -5.270 -73.540 1.00 63.06 79 ASP A N 1
ATOM 631 C CA . ASP A 1 79 ? 47.557 -4.826 -74.895 1.00 63.06 79 ASP A CA 1
ATOM 632 C C . ASP A 1 79 ? 48.988 -5.278 -75.195 1.00 63.06 79 ASP A C 1
ATOM 634 O O . ASP A 1 79 ? 49.948 -4.899 -74.512 1.00 63.06 79 ASP A O 1
ATOM 638 N N . GLU A 1 80 ? 49.092 -6.206 -76.140 1.00 59.00 80 GLU A N 1
ATOM 639 C CA . GLU A 1 80 ? 50.338 -6.759 -76.642 1.00 59.00 80 GLU A CA 1
ATOM 640 C C . GLU A 1 80 ? 51.193 -5.613 -77.189 1.00 59.00 80 GLU A C 1
ATOM 642 O O . GLU A 1 80 ? 50.877 -4.985 -78.196 1.00 59.00 80 GLU A O 1
ATOM 647 N N . MET A 1 81 ? 52.291 -5.316 -76.499 1.00 65.19 81 MET A N 1
ATOM 648 C CA . MET A 1 81 ? 53.310 -4.421 -77.024 1.00 65.19 81 MET A CA 1
ATOM 649 C C . MET A 1 81 ? 54.072 -5.195 -78.108 1.00 65.19 81 MET A C 1
ATOM 651 O O . MET A 1 81 ? 54.961 -5.988 -77.793 1.00 65.19 81 MET A O 1
ATOM 655 N N . ASP A 1 82 ? 53.674 -5.012 -79.369 1.00 60.38 82 ASP A N 1
ATOM 656 C CA . ASP A 1 82 ? 54.427 -5.487 -80.534 1.00 60.38 82 ASP A CA 1
ATOM 657 C C . ASP A 1 82 ? 55.876 -4.955 -80.464 1.00 60.38 82 ASP A C 1
ATOM 659 O O . ASP A 1 82 ? 56.107 -3.764 -80.229 1.00 60.38 82 ASP A O 1
ATOM 663 N N . VAL A 1 83 ? 56.841 -5.872 -80.612 1.00 61.94 83 VAL A N 1
ATOM 664 C CA . VAL A 1 83 ? 58.304 -5.659 -80.523 1.00 61.94 83 VAL A CA 1
ATOM 665 C C . VAL A 1 83 ? 58.865 -4.924 -81.735 1.00 61.94 83 VAL A C 1
ATOM 667 O O . VAL A 1 83 ? 58.526 -5.317 -82.874 1.00 61.94 83 VAL A O 1
#

pLDDT: mean 79.02, std 15.96, range [53.28, 98.06]